Prote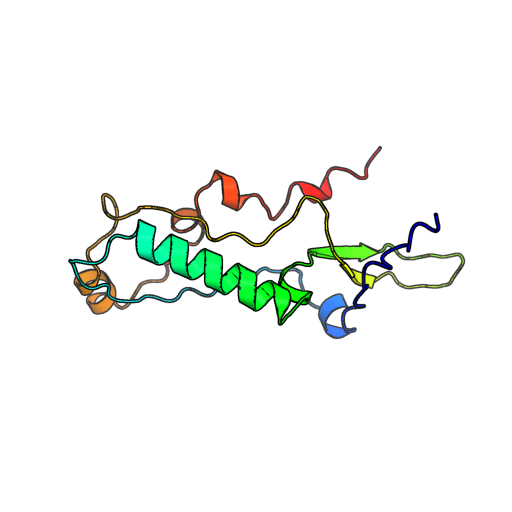in AF-A0A6A6GT50-F1 (afdb_monomer_lite)

Radius of gyration: 19.95 Å; chains: 1; bounding box: 42×32×62 Å

Organism: Viridothelium virens (NCBI:txid1048519)

InterPro domains:
  IPR023213 Chloramphenicol acetyltransferase-like domain superfamily [G3DSA:3.30.559.10] (2-135)

Secondary structure (DSSP, 8-state):
----------EEPPHHHHHS--------------TTS-HHHHHHHHHHHHHHHHHH-GGGGEEEEEEPPBTTTTB--EEEEEE-TT----------TTTS--HHHHHHTT--TTTT-HHHHS-HHHHTTTTGGGGSS--

pLDDT: mean 77.2, std 16.41, range [33.0, 96.06]

Structure (mmCIF, N/CA/C/O backbone):
data_AF-A0A6A6GT50-F1
#
_entry.id   AF-A0A6A6GT50-F1
#
loop_
_atom_site.group_PDB
_atom_site.id
_atom_site.type_symbol
_atom_site.label_atom_id
_atom_site.label_alt_id
_atom_site.label_comp_id
_atom_site.label_asym_id
_atom_site.label_entity_id
_atom_site.label_seq_id
_atom_site.pdbx_PDB_ins_code
_atom_site.Cartn_x
_atom_site.Cartn_y
_atom_site.Cartn_z
_atom_site.occupancy
_atom_site.B_iso_or_equiv
_atom_site.auth_seq_id
_atom_site.auth_comp_id
_atom_site.auth_asym_id
_atom_site.auth_atom_id
_atom_site.pdbx_PDB_model_num
ATOM 1 N N . MET A 1 1 ? -14.544 -2.026 -36.895 1.00 37.25 1 MET A N 1
ATOM 2 C CA . MET A 1 1 ? -14.485 -1.632 -35.473 1.00 37.25 1 MET A CA 1
ATOM 3 C C . MET A 1 1 ? -13.020 -1.598 -35.090 1.00 37.25 1 MET A C 1
ATOM 5 O O . MET A 1 1 ? -12.393 -2.644 -35.057 1.00 37.25 1 MET A O 1
ATOM 9 N N . SER A 1 2 ? -12.449 -0.399 -34.980 1.00 35.38 2 SER A N 1
ATOM 10 C CA . SER A 1 2 ? -11.035 -0.215 -34.652 1.00 35.38 2 SER A CA 1
ATOM 11 C C . SER A 1 2 ? -10.856 -0.496 -33.168 1.00 35.38 2 SER A C 1
ATOM 13 O O . SER A 1 2 ? -11.356 0.271 -32.348 1.00 35.38 2 SER A O 1
ATOM 15 N N . SER A 1 3 ? -10.183 -1.593 -32.824 1.00 37.66 3 SER A N 1
ATOM 16 C CA . SER A 1 3 ? -9.672 -1.809 -31.474 1.00 37.66 3 SER A CA 1
ATOM 17 C C . SER A 1 3 ? -8.705 -0.669 -31.184 1.00 37.66 3 SER A C 1
ATOM 19 O O . SER A 1 3 ? -7.591 -0.652 -31.703 1.00 37.66 3 SER A O 1
ATOM 21 N N . ALA A 1 4 ? -9.159 0.333 -30.433 1.00 39.66 4 ALA A N 1
ATOM 22 C CA . ALA A 1 4 ? -8.263 1.306 -29.845 1.00 39.66 4 ALA A CA 1
ATOM 23 C C . ALA A 1 4 ? -7.313 0.503 -28.959 1.00 39.66 4 ALA A C 1
ATOM 25 O O . ALA A 1 4 ? -7.709 -0.016 -27.916 1.00 39.66 4 ALA A O 1
ATOM 26 N N . VAL A 1 5 ? -6.085 0.316 -29.437 1.00 39.81 5 VAL A N 1
ATOM 27 C CA . VAL A 1 5 ? -4.985 -0.156 -28.611 1.00 39.81 5 VAL A CA 1
ATOM 28 C C . VAL A 1 5 ? -4.895 0.877 -27.501 1.00 39.81 5 VAL A C 1
ATOM 30 O O . VAL A 1 5 ? -4.484 2.010 -27.740 1.00 39.81 5 VAL A O 1
ATOM 33 N N . ILE A 1 6 ? -5.380 0.525 -26.310 1.00 45.62 6 ILE A N 1
ATOM 34 C CA . ILE A 1 6 ? -5.050 1.261 -25.100 1.00 45.62 6 ILE A CA 1
ATOM 35 C C . ILE A 1 6 ? -3.538 1.102 -25.012 1.00 45.62 6 ILE A C 1
ATOM 37 O O . ILE A 1 6 ? -3.044 0.052 -24.604 1.00 45.62 6 ILE A O 1
ATOM 41 N N . GLU A 1 7 ? -2.788 2.083 -25.512 1.00 46.06 7 GLU A N 1
ATOM 42 C CA . GLU A 1 7 ? -1.366 2.169 -25.230 1.00 46.06 7 GLU A CA 1
ATOM 43 C C . GLU A 1 7 ? -1.268 2.238 -23.712 1.00 46.06 7 GLU A C 1
ATOM 45 O O . GLU A 1 7 ? -1.553 3.271 -23.103 1.00 46.06 7 GLU A O 1
ATOM 50 N N . SER A 1 8 ? -0.948 1.101 -23.086 1.00 58.59 8 SER A N 1
ATOM 51 C CA . SER A 1 8 ? -0.696 1.038 -21.655 1.00 58.59 8 SER A CA 1
ATOM 52 C C . SER A 1 8 ? 0.363 2.097 -21.384 1.00 58.59 8 SER A C 1
ATOM 54 O O . SER A 1 8 ? 1.489 1.961 -21.875 1.00 58.59 8 SER A O 1
ATOM 56 N N . ARG A 1 9 ? 0.014 3.183 -20.691 1.00 70.81 9 ARG A N 1
ATOM 57 C CA . ARG A 1 9 ? 0.968 4.263 -20.439 1.00 70.81 9 ARG A CA 1
ATOM 58 C C . ARG A 1 9 ? 2.147 3.667 -19.676 1.00 70.81 9 ARG A C 1
ATOM 60 O O . ARG A 1 9 ? 1.984 3.186 -18.552 1.00 70.81 9 ARG A O 1
ATOM 67 N N . ARG A 1 10 ? 3.304 3.635 -20.338 1.00 83.12 10 ARG A N 1
ATOM 68 C CA . ARG A 1 10 ? 4.572 3.174 -19.774 1.00 83.12 10 ARG A CA 1
ATOM 69 C C . ARG A 1 10 ? 5.274 4.377 -19.180 1.00 83.12 10 ARG A C 1
ATOM 71 O O . ARG A 1 10 ? 5.412 5.402 -19.844 1.00 83.12 10 ARG A O 1
ATOM 78 N N . TYR A 1 11 ? 5.719 4.238 -17.944 1.00 84.69 11 TYR A N 1
ATOM 79 C CA . TYR A 1 11 ? 6.474 5.266 -17.247 1.00 84.69 11 TYR A CA 1
ATOM 80 C C . TYR A 1 11 ? 7.886 4.740 -17.067 1.00 84.69 11 TYR A C 1
ATOM 82 O O . TYR A 1 11 ? 8.114 3.800 -16.307 1.00 84.69 11 TYR A O 1
ATOM 90 N N . VAL A 1 12 ? 8.826 5.314 -17.813 1.00 87.12 12 VAL A N 1
ATOM 91 C CA . VAL A 1 12 ? 10.244 5.023 -17.611 1.00 87.12 12 VAL A CA 1
ATOM 92 C C . VAL A 1 12 ? 10.646 5.631 -16.272 1.00 87.12 12 VAL A C 1
ATOM 94 O O . VAL A 1 12 ? 10.375 6.806 -16.019 1.00 87.12 12 VAL A O 1
ATOM 97 N N . LEU A 1 13 ? 11.239 4.813 -15.407 1.00 85.81 13 LEU A N 1
ATOM 98 C CA . LEU A 1 13 ? 11.704 5.253 -14.096 1.00 85.81 13 LEU A CA 1
ATOM 99 C C . LEU A 1 13 ? 12.991 6.068 -14.228 1.00 85.81 13 LEU A C 1
ATOM 101 O O . LEU A 1 13 ? 13.727 5.943 -15.213 1.00 85.81 13 LEU A O 1
ATOM 105 N N . ASN A 1 14 ? 13.257 6.931 -13.251 1.00 86.88 14 ASN A N 1
ATOM 106 C CA . ASN A 1 14 ? 14.393 7.841 -13.329 1.00 86.88 14 ASN A CA 1
ATOM 107 C C . ASN A 1 14 ? 15.727 7.060 -13.174 1.00 86.88 14 ASN A C 1
ATOM 109 O O . ASN A 1 14 ? 15.741 5.929 -12.680 1.00 86.88 14 ASN A O 1
ATOM 113 N N . PRO A 1 15 ? 16.878 7.620 -13.586 1.00 84.56 15 PRO A N 1
ATOM 114 C CA . PRO A 1 15 ? 18.163 6.920 -13.480 1.00 84.56 15 PRO A CA 1
ATOM 115 C C . PRO A 1 15 ? 18.558 6.508 -12.053 1.00 84.56 15 PRO A C 1
ATOM 117 O O . PRO A 1 15 ? 19.255 5.513 -11.883 1.00 84.56 15 PRO A O 1
ATOM 120 N N . ILE A 1 16 ? 18.104 7.240 -11.031 1.00 86.00 16 ILE A N 1
ATOM 121 C CA . ILE A 1 16 ? 18.374 6.923 -9.623 1.00 86.00 16 ILE A CA 1
ATOM 122 C C . ILE A 1 16 ? 17.587 5.672 -9.213 1.00 86.00 16 ILE A C 1
ATOM 124 O O . ILE A 1 16 ? 18.170 4.765 -8.629 1.00 86.00 16 ILE A O 1
ATOM 128 N N . ASP A 1 17 ? 16.318 5.557 -9.606 1.00 83.38 17 ASP A N 1
ATOM 129 C CA . ASP A 1 17 ? 15.478 4.374 -9.366 1.00 83.38 17 ASP A CA 1
ATOM 130 C C . ASP A 1 17 ? 16.094 3.106 -9.983 1.00 83.38 17 ASP A C 1
ATOM 132 O O . ASP A 1 17 ? 15.930 2.006 -9.463 1.00 83.38 17 ASP A O 1
ATOM 136 N N . ASN A 1 18 ? 16.819 3.254 -11.098 1.00 80.50 18 ASN A N 1
ATOM 137 C CA . ASN A 1 18 ? 17.524 2.155 -11.761 1.00 80.50 18 ASN A CA 1
ATOM 138 C C . ASN A 1 18 ? 18.824 1.747 -11.049 1.00 80.50 18 ASN A C 1
ATOM 140 O O . ASN A 1 18 ? 19.286 0.621 -11.234 1.00 80.50 18 ASN A O 1
ATOM 144 N N . ALA A 1 19 ? 19.422 2.654 -10.275 1.00 79.12 19 ALA A N 1
ATOM 145 C CA . ALA A 1 19 ? 20.695 2.448 -9.589 1.00 79.12 19 ALA A CA 1
ATOM 146 C C . ALA A 1 19 ? 20.531 2.039 -8.117 1.00 79.12 19 ALA A C 1
ATOM 148 O O . ALA A 1 19 ? 21.428 1.413 -7.551 1.00 79.12 19 ALA A O 1
ATOM 149 N N . LEU A 1 20 ? 19.413 2.406 -7.485 1.00 76.88 20 LEU A N 1
ATOM 150 C CA . LEU A 1 20 ? 19.159 2.093 -6.084 1.00 76.88 20 LEU A CA 1
ATOM 151 C C . LEU A 1 20 ? 18.884 0.593 -5.871 1.00 76.88 20 LEU A C 1
ATOM 153 O O . LEU A 1 20 ? 18.305 -0.068 -6.741 1.00 76.88 20 LEU A O 1
ATOM 157 N N . PRO A 1 21 ? 19.264 0.040 -4.700 1.00 70.75 21 PRO A N 1
ATOM 158 C CA . PRO A 1 21 ? 18.869 -1.305 -4.313 1.00 70.75 21 PRO A CA 1
ATOM 159 C C . PRO A 1 21 ? 17.352 -1.460 -4.385 1.00 70.75 21 PRO A C 1
ATOM 161 O O . PRO A 1 21 ? 16.598 -0.558 -4.026 1.00 70.75 21 PRO A O 1
ATOM 164 N N . ARG A 1 22 ? 16.901 -2.629 -4.835 1.00 74.75 22 ARG A N 1
ATOM 165 C CA . ARG A 1 22 ? 15.476 -2.947 -4.895 1.00 74.75 22 ARG A CA 1
ATOM 166 C C . ARG A 1 22 ? 15.023 -3.338 -3.497 1.00 74.75 22 ARG A C 1
ATOM 168 O O . ARG A 1 22 ? 15.345 -4.429 -3.036 1.00 74.75 22 ARG A O 1
ATOM 175 N N . PHE A 1 23 ? 14.312 -2.444 -2.830 1.00 72.81 23 PHE A N 1
ATOM 176 C CA . PHE A 1 23 ? 13.697 -2.715 -1.538 1.00 72.81 23 PHE A CA 1
ATOM 177 C C . PHE A 1 23 ? 12.265 -2.193 -1.524 1.00 72.81 23 PHE A C 1
ATOM 179 O O . PHE A 1 23 ? 11.921 -1.250 -2.238 1.00 72.81 23 PHE A O 1
ATOM 186 N N . TYR A 1 24 ? 11.448 -2.804 -0.678 1.00 72.12 24 TYR A N 1
ATOM 187 C CA . TYR A 1 24 ? 10.136 -2.286 -0.334 1.00 72.12 24 TYR A CA 1
ATOM 188 C C . TYR A 1 24 ? 10.257 -1.450 0.934 1.00 72.12 24 TYR A C 1
ATOM 190 O O . TYR A 1 24 ? 10.891 -1.857 1.908 1.00 72.12 24 TYR A O 1
ATOM 198 N N . ALA A 1 25 ? 9.678 -0.254 0.903 1.00 78.31 25 ALA A N 1
ATOM 199 C CA . ALA A 1 25 ? 9.558 0.586 2.080 1.00 78.31 25 ALA A CA 1
ATOM 200 C C . ALA A 1 25 ? 8.205 0.310 2.740 1.00 78.31 25 ALA A C 1
ATOM 202 O O . ALA A 1 25 ? 7.160 0.593 2.155 1.00 78.31 25 ALA A O 1
ATOM 203 N N . ASN A 1 26 ? 8.234 -0.218 3.962 1.00 77.69 26 ASN A N 1
ATOM 204 C CA . ASN A 1 26 ? 7.036 -0.427 4.765 1.00 77.69 26 ASN A CA 1
ATOM 205 C C . ASN A 1 26 ? 6.827 0.779 5.682 1.00 77.69 26 ASN A C 1
ATOM 207 O O . ASN A 1 26 ? 7.719 1.147 6.444 1.00 77.69 26 ASN A O 1
ATOM 211 N N . VAL A 1 27 ? 5.646 1.391 5.608 1.00 82.81 27 VAL A N 1
ATOM 212 C CA . VAL A 1 27 ? 5.235 2.479 6.502 1.00 82.81 27 VAL A CA 1
ATOM 213 C C . VAL A 1 27 ? 4.077 1.976 7.347 1.00 82.81 27 VAL A C 1
ATOM 215 O O . VAL A 1 27 ? 3.048 1.574 6.806 1.00 82.81 27 VAL A O 1
ATOM 218 N N . ILE A 1 28 ? 4.243 2.005 8.669 1.00 82.94 28 ILE A N 1
ATOM 219 C CA . ILE A 1 28 ? 3.219 1.571 9.620 1.00 82.94 28 ILE A CA 1
ATOM 220 C C . ILE A 1 28 ? 2.626 2.804 10.294 1.00 82.94 28 ILE A C 1
ATOM 222 O O . ILE A 1 28 ? 3.353 3.654 10.805 1.00 82.94 28 ILE A O 1
ATOM 226 N N . LEU A 1 29 ? 1.298 2.899 10.274 1.00 84.50 29 LEU A N 1
ATOM 227 C CA . LEU A 1 29 ? 0.538 3.979 10.892 1.00 84.50 29 LEU A CA 1
ATOM 228 C C . LEU A 1 29 ? -0.476 3.377 11.866 1.00 84.50 29 LEU A C 1
ATOM 230 O O . LEU A 1 29 ? -1.260 2.508 11.487 1.00 84.50 29 LEU A O 1
ATOM 234 N N . THR A 1 30 ? -0.476 3.856 13.106 1.00 84.25 30 THR A N 1
ATOM 235 C CA . THR A 1 30 ? -1.362 3.378 14.173 1.00 84.25 30 THR A CA 1
ATOM 236 C C . THR A 1 30 ? -2.435 4.416 14.485 1.00 84.25 30 THR A C 1
ATOM 238 O O . THR A 1 30 ? -2.132 5.595 14.664 1.00 84.25 30 THR A O 1
ATOM 241 N N . PHE A 1 31 ? -3.692 3.981 14.581 1.00 86.56 31 PHE A N 1
ATOM 242 C CA . PHE A 1 31 ? -4.827 4.856 14.877 1.00 86.56 31 PHE A CA 1
ATOM 243 C C . PHE A 1 31 ? -5.743 4.219 15.921 1.00 86.56 31 PHE A C 1
ATOM 245 O O . PHE A 1 31 ? -6.169 3.076 15.760 1.00 86.56 31 PHE A O 1
ATOM 252 N N . GLY A 1 32 ? -6.120 4.988 16.942 1.00 84.69 32 GLY A N 1
ATOM 253 C CA . GLY A 1 32 ? -7.182 4.596 17.865 1.00 84.69 32 GLY A CA 1
ATOM 254 C C . GLY A 1 32 ? -8.551 4.610 17.175 1.00 84.69 32 GLY A C 1
ATOM 255 O O . GLY A 1 32 ? -8.919 5.580 16.506 1.00 84.69 32 GLY A O 1
ATOM 256 N N . LEU A 1 33 ? -9.333 3.544 17.351 1.00 86.50 33 LEU A N 1
ATOM 257 C CA . LEU A 1 33 ? -10.692 3.435 16.818 1.00 86.50 33 LEU A CA 1
AT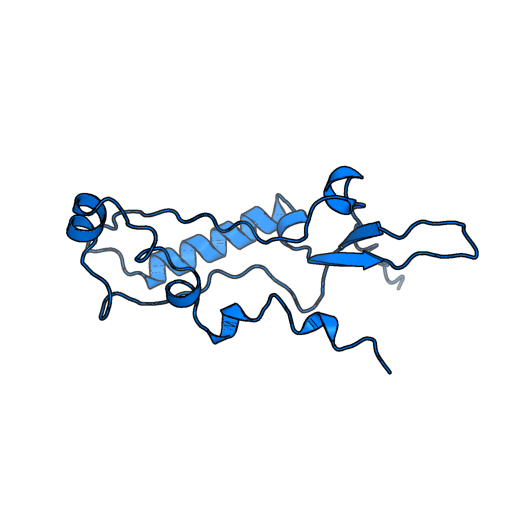OM 258 C C . LEU A 1 33 ? -11.728 3.556 17.936 1.00 86.50 33 LEU A C 1
ATOM 260 O O . LEU A 1 33 ? -11.576 3.000 19.019 1.00 86.50 33 LEU A O 1
ATOM 264 N N . LYS A 1 34 ? -12.833 4.259 17.658 1.00 87.88 34 LYS A N 1
ATOM 265 C CA . LYS A 1 34 ? -13.963 4.310 18.595 1.00 87.88 34 LYS A CA 1
ATOM 266 C C . LYS A 1 34 ? -14.570 2.904 18.748 1.00 87.88 34 LYS A C 1
ATOM 268 O O . LYS A 1 34 ? -14.825 2.279 17.718 1.00 87.88 34 LYS A O 1
ATOM 273 N N . PRO A 1 35 ? -14.937 2.456 19.966 1.00 84.31 35 PRO A N 1
ATOM 274 C CA . PRO A 1 35 ? -15.431 1.091 20.204 1.00 84.31 35 PRO A CA 1
ATOM 275 C C . PRO A 1 35 ? -16.669 0.684 19.391 1.00 84.31 35 PRO A C 1
ATOM 277 O O . PRO A 1 35 ? -16.903 -0.491 19.138 1.00 84.31 35 PRO A O 1
ATOM 280 N N . SER A 1 36 ? -17.486 1.652 18.967 1.00 89.81 36 SER A N 1
ATOM 281 C CA . SER A 1 36 ? -18.686 1.402 18.160 1.00 89.81 36 SER A CA 1
ATOM 282 C C . SER A 1 36 ? -18.403 1.168 16.671 1.00 89.81 36 SER A C 1
ATOM 284 O O . SER A 1 36 ? -19.313 0.811 15.917 1.00 89.81 36 SER A O 1
ATOM 286 N N . ILE A 1 37 ? -17.168 1.389 16.216 1.00 89.81 37 ILE A N 1
ATOM 287 C CA . ILE A 1 37 ? -16.774 1.230 14.818 1.00 89.81 37 ILE A CA 1
ATOM 288 C C . ILE A 1 37 ? -16.256 -0.189 14.603 1.00 89.81 37 ILE A C 1
ATOM 290 O O . ILE A 1 37 ? -15.253 -0.598 15.173 1.00 89.81 37 ILE A O 1
ATOM 294 N N . LYS A 1 38 ? -16.921 -0.929 13.713 1.00 89.94 38 LYS A N 1
ATOM 295 C CA . LYS A 1 38 ? -16.478 -2.261 13.290 1.00 89.94 38 LYS A CA 1
ATOM 296 C C . LYS A 1 38 ? -15.278 -2.164 12.345 1.00 89.94 38 LYS A C 1
ATOM 298 O O . LYS A 1 38 ? -15.303 -1.349 11.420 1.00 89.94 38 LYS A O 1
ATOM 303 N N . PHE A 1 39 ? -14.302 -3.060 12.491 1.00 89.88 39 PHE A N 1
ATOM 304 C CA . PHE A 1 39 ? -13.124 -3.117 11.616 1.00 89.88 39 PHE A CA 1
ATOM 305 C C . PHE A 1 39 ? -13.477 -3.297 10.132 1.00 89.88 39 PHE A C 1
ATOM 307 O O . PHE A 1 39 ? -12.905 -2.627 9.277 1.00 89.88 39 PHE A O 1
ATOM 314 N N . SER A 1 40 ? -14.510 -4.086 9.816 1.00 90.19 40 SER A N 1
ATOM 315 C CA . SER A 1 40 ? -14.986 -4.274 8.436 1.00 90.19 40 SER A CA 1
ATOM 316 C C . SER A 1 40 ? -15.458 -2.979 7.762 1.00 90.19 40 SER A C 1
ATOM 318 O O . SER A 1 40 ? -15.312 -2.810 6.548 1.00 90.19 40 SER A O 1
ATOM 320 N N . LYS A 1 41 ? -15.984 -2.023 8.543 1.00 92.56 41 LYS A N 1
ATOM 321 C CA . LYS A 1 41 ? -16.357 -0.697 8.036 1.00 92.56 41 LYS A CA 1
ATOM 322 C C . LYS A 1 41 ? -15.115 0.108 7.659 1.00 92.56 41 LYS A C 1
ATOM 324 O O . LYS A 1 41 ? -15.113 0.754 6.617 1.00 92.56 41 LYS A O 1
ATOM 329 N N . VAL A 1 42 ? -14.073 0.0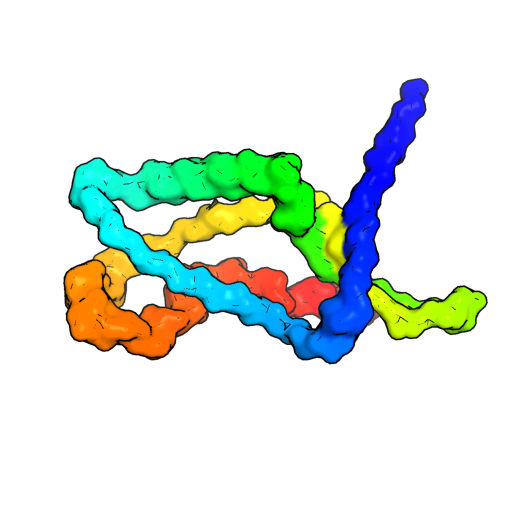59 8.490 1.00 93.06 42 VAL A N 1
ATOM 330 C CA . VAL A 1 42 ? -12.794 0.737 8.230 1.00 93.06 42 VAL A CA 1
ATOM 331 C C . VAL A 1 42 ? -12.132 0.156 6.984 1.00 93.06 42 VAL A C 1
ATOM 333 O O . VAL A 1 42 ? -11.785 0.913 6.083 1.00 93.06 42 VAL A O 1
ATOM 336 N N . GLN A 1 43 ? -12.054 -1.173 6.879 1.00 93.06 43 GLN A N 1
ATOM 337 C CA . GLN A 1 43 ? -11.518 -1.854 5.699 1.00 93.06 43 GLN A CA 1
ATOM 338 C C . GLN A 1 43 ? -12.241 -1.420 4.416 1.00 93.06 43 GLN A C 1
ATOM 340 O O . GLN A 1 43 ? -11.596 -1.032 3.445 1.00 93.06 43 GLN A O 1
ATOM 345 N N . SER A 1 44 ? -13.579 -1.434 4.421 1.00 94.50 44 SER A N 1
ATOM 346 C CA . SER A 1 44 ? -14.386 -1.032 3.259 1.00 94.50 44 SER A CA 1
ATOM 347 C C . SER A 1 44 ? -14.115 0.415 2.837 1.00 94.50 44 SER A C 1
ATOM 349 O O . SER A 1 44 ? -13.992 0.701 1.648 1.00 94.50 44 SER A O 1
ATOM 351 N N . LEU A 1 45 ? -13.991 1.326 3.809 1.00 96.06 45 LEU A N 1
ATOM 352 C CA . LEU A 1 45 ? -13.666 2.729 3.547 1.00 96.06 45 LEU A CA 1
ATOM 353 C C . LEU A 1 45 ? -12.263 2.887 2.955 1.00 96.06 45 LEU A C 1
ATOM 355 O O . LEU A 1 45 ? -12.100 3.607 1.975 1.00 96.06 45 LEU A O 1
ATOM 359 N N . LEU A 1 46 ? -11.261 2.200 3.508 1.00 95.31 46 LEU A N 1
ATOM 360 C CA . LEU A 1 46 ? -9.894 2.239 2.989 1.00 95.31 46 LEU A CA 1
ATOM 361 C C . LEU A 1 46 ? -9.814 1.669 1.570 1.00 95.31 46 LEU A C 1
ATOM 363 O O . LEU A 1 46 ? -9.165 2.267 0.716 1.00 95.31 46 LEU A O 1
ATOM 367 N N . GLN A 1 47 ? -10.506 0.563 1.288 1.00 95.44 47 GLN A N 1
ATOM 368 C CA . GLN A 1 47 ? -10.527 -0.040 -0.046 1.00 95.44 47 GLN A CA 1
ATOM 369 C C . GLN A 1 47 ? -11.177 0.888 -1.080 1.00 95.44 47 GLN A C 1
ATOM 371 O O . GLN A 1 47 ? -10.664 1.022 -2.192 1.00 95.44 47 GLN A O 1
ATOM 376 N N . ALA A 1 48 ? -12.279 1.552 -0.718 1.00 95.56 48 ALA A N 1
ATOM 377 C CA . ALA A 1 48 ? -12.924 2.538 -1.582 1.00 95.56 48 ALA A CA 1
ATOM 378 C C . ALA A 1 48 ? -12.013 3.751 -1.835 1.00 95.56 48 ALA A C 1
ATOM 380 O O . ALA A 1 48 ? -11.860 4.181 -2.976 1.00 95.56 48 ALA A O 1
ATOM 381 N N . SER A 1 49 ? -11.348 4.260 -0.796 1.00 95.75 49 SER A N 1
ATOM 382 C CA . SER A 1 49 ? -10.386 5.360 -0.924 1.00 95.75 49 SER A CA 1
ATOM 383 C C . SER A 1 49 ? -9.178 4.981 -1.781 1.00 95.75 49 SER A C 1
ATOM 385 O O . SER A 1 49 ? -8.758 5.778 -2.614 1.00 95.75 49 SER A O 1
ATOM 387 N N . LEU A 1 50 ? -8.649 3.762 -1.637 1.00 94.44 50 LEU A N 1
ATOM 388 C CA . LEU A 1 50 ? -7.556 3.248 -2.465 1.00 94.44 50 LEU A CA 1
ATOM 389 C C . LEU A 1 50 ? -7.968 3.149 -3.936 1.00 94.44 50 LEU A C 1
ATOM 391 O O . LEU A 1 50 ? -7.190 3.501 -4.821 1.00 94.44 50 LEU A O 1
ATOM 395 N N . HIS A 1 51 ? -9.202 2.715 -4.203 1.00 92.25 51 HIS A N 1
ATOM 396 C CA . HIS A 1 51 ? -9.739 2.691 -5.558 1.00 92.25 51 HIS A CA 1
ATOM 397 C C . HIS A 1 51 ? -9.757 4.096 -6.173 1.00 92.25 51 HIS A C 1
ATOM 399 O O . HIS A 1 51 ? -9.221 4.272 -7.270 1.00 92.25 51 HIS A O 1
ATOM 405 N N . THR A 1 52 ? -10.314 5.083 -5.461 1.00 93.69 52 THR A N 1
ATOM 406 C CA . THR A 1 52 ? -10.360 6.492 -5.891 1.00 93.69 52 THR A CA 1
ATOM 407 C C . THR A 1 52 ? -8.961 7.063 -6.102 1.00 93.69 52 THR A C 1
ATOM 409 O O . THR A 1 52 ? -8.677 7.598 -7.170 1.00 93.69 52 THR A O 1
ATOM 412 N N . ALA A 1 53 ? -8.052 6.870 -5.144 1.00 92.38 53 ALA A N 1
ATOM 413 C CA . ALA A 1 53 ? -6.664 7.308 -5.267 1.00 92.38 53 ALA A CA 1
ATOM 414 C C . ALA A 1 53 ? -5.968 6.663 -6.474 1.00 92.38 53 ALA A C 1
ATOM 416 O O . ALA A 1 53 ? -5.170 7.307 -7.143 1.00 92.38 53 ALA A O 1
ATOM 417 N N . GLY A 1 54 ? -6.290 5.408 -6.796 1.00 89.75 54 GLY A N 1
ATOM 418 C CA . GLY A 1 54 ? -5.764 4.735 -7.980 1.00 89.75 54 GLY A CA 1
ATOM 419 C C . GLY A 1 54 ? -6.280 5.298 -9.310 1.00 89.75 54 GLY A C 1
ATOM 420 O O . GLY A 1 54 ? -5.559 5.212 -10.302 1.00 89.75 54 GLY A O 1
ATOM 421 N N . GLU A 1 55 ? -7.492 5.865 -9.348 1.00 88.12 55 GLU A N 1
ATOM 422 C CA . GLU A 1 55 ? -7.992 6.600 -10.526 1.00 88.12 55 GLU A CA 1
ATOM 423 C C . GLU A 1 55 ? -7.277 7.951 -10.678 1.00 88.12 55 GLU A C 1
ATOM 425 O O . GLU A 1 55 ? -6.884 8.329 -11.781 1.00 88.12 55 GLU A O 1
ATOM 430 N N . GLU A 1 56 ? -7.072 8.670 -9.569 1.00 91.00 56 GLU A N 1
ATOM 431 C CA . GLU A 1 56 ? -6.421 9.989 -9.555 1.00 91.00 56 GLU A CA 1
ATOM 432 C C . GLU A 1 56 ? -4.911 9.911 -9.806 1.00 91.00 56 GLU A C 1
ATOM 434 O O . GLU A 1 56 ? -4.341 10.745 -10.514 1.00 91.00 56 GLU A O 1
ATOM 439 N N . PHE A 1 57 ? -4.264 8.879 -9.264 1.00 88.81 57 PHE A N 1
ATOM 440 C CA . PHE A 1 57 ? -2.833 8.620 -9.375 1.00 88.81 57 PHE A CA 1
ATOM 441 C C . PHE A 1 57 ? -2.601 7.259 -10.031 1.00 88.81 57 PHE A C 1
ATOM 443 O O . PHE A 1 57 ? -2.323 6.265 -9.351 1.00 88.81 57 PHE A O 1
ATOM 450 N N . PRO A 1 58 ? -2.620 7.196 -11.375 1.00 81.75 58 PRO A N 1
ATOM 451 C CA . PRO A 1 58 ? -2.521 5.937 -12.099 1.00 81.75 58 PRO A CA 1
ATOM 452 C C . PRO A 1 58 ? -1.279 5.099 -11.745 1.00 81.75 58 PRO A C 1
ATOM 454 O O . PRO A 1 58 ? -1.285 3.889 -11.951 1.00 81.75 58 PRO A O 1
ATOM 457 N N . VAL A 1 59 ? -0.191 5.715 -11.261 1.00 84.06 59 VAL A N 1
ATOM 458 C CA . VAL A 1 59 ? 1.038 5.012 -10.842 1.00 84.06 59 VAL A CA 1
ATOM 459 C C . VAL A 1 59 ? 0.775 3.962 -9.758 1.00 84.06 59 VAL A C 1
ATOM 461 O O . VAL A 1 59 ? 1.412 2.915 -9.776 1.00 84.06 59 VAL A O 1
ATOM 464 N N . ILE A 1 60 ? -0.218 4.183 -8.891 1.00 84.94 60 ILE A N 1
ATOM 465 C CA . ILE A 1 60 ? -0.591 3.269 -7.800 1.00 84.94 60 ILE A CA 1
ATOM 466 C C . ILE A 1 60 ? -1.060 1.913 -8.350 1.00 84.94 60 ILE A C 1
ATOM 468 O O . ILE A 1 60 ? -0.846 0.877 -7.731 1.00 84.94 60 ILE A O 1
ATOM 472 N N . ARG A 1 61 ? -1.650 1.892 -9.549 1.00 85.12 61 ARG A N 1
ATOM 473 C CA . ARG A 1 61 ? -2.155 0.675 -10.204 1.00 85.12 61 ARG A CA 1
ATOM 474 C C . ARG 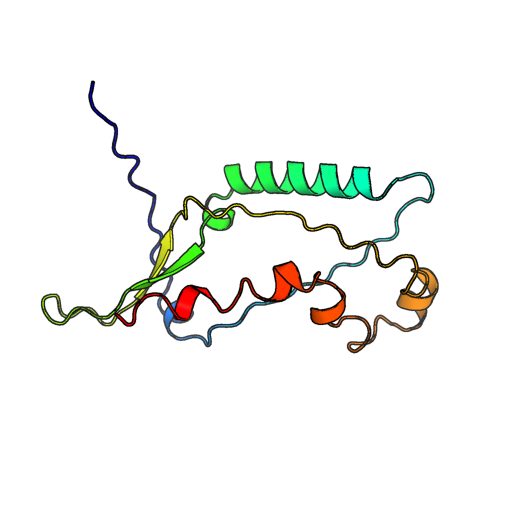A 1 61 ? -1.111 -0.050 -11.055 1.00 85.12 61 ARG A C 1
ATOM 476 O O . ARG A 1 61 ? -1.438 -1.020 -11.736 1.00 85.12 61 ARG A O 1
ATOM 483 N N . ARG A 1 62 ? 0.137 0.417 -11.065 1.00 85.75 62 ARG A N 1
ATOM 484 C CA . ARG A 1 62 ? 1.208 -0.142 -11.900 1.00 85.75 62 ARG A CA 1
ATOM 485 C C . ARG A 1 62 ? 2.159 -1.000 -11.084 1.00 85.75 62 ARG A C 1
ATOM 487 O O . ARG A 1 62 ? 2.330 -0.799 -9.887 1.00 85.75 62 ARG A O 1
ATOM 494 N N . ARG A 1 63 ? 2.811 -1.938 -11.767 1.00 86.25 63 ARG A N 1
ATOM 495 C CA . ARG A 1 63 ? 3.965 -2.673 -11.238 1.00 86.25 63 ARG A CA 1
ATOM 496 C C . ARG A 1 63 ? 5.227 -2.225 -11.955 1.00 86.25 63 ARG A C 1
ATOM 498 O O . ARG A 1 63 ? 5.169 -1.773 -13.101 1.00 86.25 63 ARG A O 1
ATOM 505 N N . VAL A 1 64 ? 6.353 -2.358 -11.267 1.00 86.12 64 VAL A N 1
ATOM 506 C CA . VAL A 1 64 ? 7.683 -2.111 -11.824 1.00 86.12 64 VAL A CA 1
ATOM 507 C C . VAL A 1 64 ? 8.188 -3.385 -12.492 1.00 86.12 64 VAL A C 1
ATOM 509 O O . VAL A 1 64 ? 8.109 -4.469 -11.919 1.00 86.12 64 VAL A O 1
ATOM 512 N N . PHE A 1 65 ? 8.715 -3.253 -13.703 1.00 86.19 65 PHE A N 1
ATOM 513 C CA . PHE A 1 65 ? 9.274 -4.347 -14.488 1.00 86.19 65 PHE A CA 1
ATOM 514 C C . PHE A 1 65 ? 10.705 -4.021 -14.880 1.00 86.19 65 PHE A C 1
ATOM 516 O O . PHE A 1 65 ? 11.016 -2.883 -15.228 1.00 86.19 65 PHE A O 1
ATOM 523 N N . SER A 1 66 ? 11.564 -5.037 -14.865 1.00 86.69 66 SER A N 1
ATOM 524 C CA . SER A 1 66 ? 12.902 -4.940 -15.440 1.00 86.69 66 SER A CA 1
ATOM 525 C C . SER A 1 66 ? 12.857 -5.241 -16.932 1.00 86.69 66 SER A C 1
ATOM 527 O O . SER A 1 66 ? 12.389 -6.298 -17.348 1.00 86.69 66 SER A O 1
ATOM 529 N N . ILE A 1 67 ? 13.363 -4.309 -17.728 1.00 86.31 67 ILE A N 1
ATOM 530 C CA . ILE A 1 67 ? 13.624 -4.483 -19.150 1.00 86.31 67 ILE A CA 1
ATOM 531 C C . ILE A 1 67 ? 15.109 -4.818 -19.299 1.00 86.31 67 ILE A C 1
ATOM 533 O O . ILE A 1 67 ? 15.947 -4.027 -18.847 1.00 86.31 67 ILE A O 1
ATOM 537 N N . PRO A 1 68 ? 15.453 -5.973 -19.894 1.00 84.25 68 PRO A N 1
ATOM 538 C CA . PRO A 1 68 ? 16.843 -6.348 -20.093 1.00 84.25 68 PRO A CA 1
ATOM 539 C C . PRO A 1 68 ? 17.541 -5.380 -21.063 1.00 84.25 68 PRO A C 1
ATOM 541 O O . PRO A 1 68 ? 16.872 -4.699 -21.849 1.00 84.25 68 PRO A O 1
ATOM 544 N N . PRO A 1 69 ? 18.878 -5.295 -21.011 1.00 86.50 69 PRO A N 1
ATOM 545 C CA . PRO A 1 69 ? 19.644 -4.571 -22.012 1.00 86.50 69 PRO A CA 1
ATOM 546 C C . PRO A 1 69 ? 19.417 -5.152 -23.409 1.00 86.50 69 PRO A C 1
ATOM 548 O O . PRO A 1 69 ? 19.154 -6.343 -23.572 1.00 86.50 69 PRO A O 1
ATOM 551 N N . ASP A 1 70 ? 19.530 -4.291 -24.414 1.00 85.38 70 ASP A N 1
ATOM 552 C CA . ASP A 1 70 ? 19.395 -4.673 -25.819 1.00 85.38 70 ASP A CA 1
ATOM 553 C C . ASP A 1 70 ? 20.664 -4.267 -26.567 1.00 85.38 70 ASP A C 1
ATOM 555 O O . ASP A 1 70 ? 20.942 -3.076 -26.730 1.00 85.38 70 ASP A O 1
ATOM 559 N N . GLU A 1 71 ? 21.431 -5.262 -27.011 1.00 80.19 71 GLU A N 1
ATOM 560 C CA . GLU A 1 71 ? 22.697 -5.072 -27.725 1.00 80.19 71 GLU A CA 1
ATOM 561 C C . GLU A 1 71 ? 22.499 -4.460 -29.116 1.00 80.19 71 GLU A C 1
ATOM 563 O O . GLU A 1 71 ? 23.330 -3.672 -29.572 1.00 80.19 71 GLU A O 1
ATOM 568 N N . LYS A 1 72 ? 21.374 -4.754 -29.780 1.00 80.88 72 LYS A N 1
ATOM 569 C CA . LYS A 1 72 ? 21.069 -4.255 -31.127 1.00 80.88 72 LYS A CA 1
ATOM 570 C C . LYS A 1 72 ? 20.801 -2.752 -31.118 1.00 80.88 72 LYS A C 1
ATOM 572 O O . LYS A 1 72 ? 21.150 -2.067 -32.077 1.00 80.88 72 LYS A O 1
ATOM 577 N N . TYR A 1 73 ? 20.196 -2.247 -30.044 1.00 75.50 73 TYR A N 1
ATOM 578 C CA . TYR A 1 73 ? 19.905 -0.819 -29.866 1.00 75.50 73 TYR A CA 1
ATOM 579 C C . TYR A 1 73 ? 20.804 -0.135 -28.827 1.00 75.50 73 TYR A C 1
ATOM 581 O O . TYR A 1 73 ? 20.528 1.003 -28.455 1.00 75.50 73 TYR A O 1
ATOM 589 N N . GLN A 1 74 ? 21.862 -0.809 -28.358 1.00 75.44 74 GLN A N 1
ATOM 590 C CA . GLN A 1 74 ? 22.815 -0.300 -27.361 1.00 75.44 74 GLN A CA 1
ATOM 591 C C . GLN A 1 74 ? 22.143 0.275 -26.098 1.00 75.44 74 GLN A C 1
ATOM 593 O O . GLN A 1 74 ? 22.558 1.307 -25.571 1.00 75.44 74 GLN A O 1
ATOM 598 N N . SER A 1 75 ? 21.087 -0.375 -25.602 1.00 79.62 75 SER A N 1
ATOM 599 C CA . SER A 1 75 ? 20.378 0.078 -24.398 1.00 79.62 75 SER A CA 1
ATOM 600 C C . SER A 1 75 ? 20.832 -0.698 -23.157 1.00 79.62 75 SER A C 1
ATOM 602 O O . SER A 1 75 ? 20.909 -1.923 -23.187 1.00 79.62 75 SER A O 1
ATOM 604 N N . GLY A 1 76 ? 21.119 0.008 -22.056 1.00 74.94 76 GLY A N 1
ATOM 605 C CA . GLY A 1 76 ? 21.720 -0.546 -20.828 1.00 74.94 76 GLY A CA 1
ATOM 606 C C . GLY A 1 76 ? 20.770 -1.277 -19.869 1.00 74.94 76 GLY A C 1
ATOM 607 O O . GLY A 1 76 ? 21.123 -1.489 -18.713 1.00 74.94 76 GLY A O 1
ATOM 608 N N . GLY A 1 77 ? 19.572 -1.654 -20.323 1.00 83.00 77 GLY A N 1
ATOM 609 C CA . GLY A 1 77 ? 18.497 -2.141 -19.457 1.00 83.00 77 GLY A CA 1
ATOM 610 C C . GLY A 1 77 ? 17.866 -1.002 -18.652 1.00 83.00 77 GLY A C 1
ATOM 611 O O . GLY A 1 77 ? 18.456 0.066 -18.485 1.00 83.00 77 GLY A O 1
ATOM 612 N N . ARG A 1 78 ? 16.615 -1.176 -18.222 1.00 85.94 78 ARG A N 1
ATOM 613 C CA . ARG A 1 78 ? 15.885 -0.141 -17.470 1.00 85.94 78 ARG A CA 1
ATOM 614 C C . ARG A 1 78 ? 14.699 -0.703 -16.707 1.00 85.94 78 ARG A C 1
ATOM 616 O O . ARG A 1 78 ? 14.188 -1.768 -17.037 1.00 85.94 78 ARG A O 1
ATOM 623 N N . LEU A 1 79 ? 14.216 0.050 -15.734 1.00 87.50 79 LEU A N 1
ATOM 624 C CA . LEU A 1 79 ? 12.961 -0.195 -15.052 1.00 87.50 79 LEU A CA 1
ATOM 625 C C . LEU A 1 79 ? 11.836 0.621 -15.696 1.00 87.50 79 LEU A C 1
ATOM 627 O O . LEU A 1 79 ? 11.993 1.800 -16.027 1.00 87.50 79 LEU A O 1
ATOM 631 N N . GLU A 1 80 ? 10.680 -0.011 -15.844 1.00 89.38 80 GLU A N 1
ATOM 632 C CA . GLU A 1 80 ? 9.462 0.632 -16.331 1.00 89.38 80 GLU A CA 1
ATOM 633 C C . GLU A 1 80 ? 8.289 0.304 -15.412 1.00 89.38 80 GLU A C 1
ATOM 635 O O . GLU A 1 80 ? 8.091 -0.852 -15.034 1.00 89.38 80 GLU A O 1
ATOM 640 N N . ALA A 1 81 ? 7.472 1.307 -15.096 1.00 88.56 81 ALA A N 1
ATOM 641 C CA . ALA A 1 81 ? 6.174 1.099 -14.475 1.00 88.56 81 ALA A CA 1
ATOM 642 C C . ALA A 1 81 ? 5.091 0.988 -15.559 1.00 88.56 81 ALA A C 1
ATOM 644 O O . ALA A 1 81 ? 4.912 1.891 -16.385 1.00 88.56 81 ALA A O 1
ATOM 645 N N . ARG A 1 82 ? 4.348 -0.120 -15.551 1.00 88.25 82 ARG A N 1
ATOM 646 C CA . ARG A 1 82 ? 3.229 -0.388 -16.472 1.00 88.25 82 ARG A CA 1
ATOM 647 C C . ARG A 1 82 ? 2.094 -1.107 -15.748 1.00 88.25 82 ARG A C 1
ATOM 649 O O . ARG A 1 82 ? 2.277 -1.650 -14.659 1.00 88.25 82 ARG A O 1
ATOM 656 N N . GLU A 1 83 ? 0.914 -1.079 -16.349 1.00 85.06 83 GLU A N 1
ATOM 657 C CA . GLU A 1 83 ? -0.234 -1.836 -15.850 1.00 85.06 83 GLU A CA 1
ATOM 658 C C . GLU A 1 83 ? 0.027 -3.339 -15.982 1.00 85.06 83 GLU A C 1
ATOM 660 O O . GLU A 1 83 ? 0.665 -3.789 -16.938 1.00 85.06 83 GLU A O 1
ATOM 665 N N . HIS A 1 84 ? -0.442 -4.105 -15.000 1.00 81.00 84 HIS A N 1
ATOM 666 C CA . HIS A 1 84 ? -0.408 -5.561 -15.014 1.00 81.00 84 HIS A CA 1
ATOM 667 C C . HIS A 1 84 ? -1.857 -6.048 -14.885 1.00 81.00 84 HIS A C 1
ATOM 669 O O . HIS A 1 84 ? -2.511 -5.665 -13.918 1.00 81.00 84 HIS A O 1
ATOM 675 N N . PRO A 1 85 ? -2.374 -6.858 -15.826 1.00 75.94 85 PRO A N 1
ATOM 676 C CA . PRO A 1 85 ? -3.792 -7.231 -15.859 1.00 75.94 85 PRO A CA 1
ATOM 677 C C . PRO A 1 85 ? -4.237 -7.966 -14.589 1.00 75.94 85 PRO A C 1
ATOM 679 O O . PRO A 1 85 ? -5.340 -7.740 -14.104 1.00 75.94 85 PRO A O 1
ATOM 682 N N . ASP A 1 86 ? -3.346 -8.770 -14.008 1.00 78.31 86 ASP A N 1
ATOM 683 C CA . ASP A 1 86 ? -3.632 -9.532 -12.785 1.00 78.31 86 ASP A CA 1
ATOM 684 C C . ASP A 1 86 ? -3.257 -8.789 -11.491 1.00 78.31 86 ASP A C 1
ATOM 686 O O . ASP A 1 86 ? -3.159 -9.397 -10.428 1.00 78.31 86 ASP A O 1
ATOM 690 N N . TRP A 1 87 ? -2.988 -7.480 -11.562 1.00 80.19 87 TRP A N 1
ATOM 691 C CA . TRP A 1 87 ? -2.630 -6.677 -10.394 1.00 80.19 87 TRP A CA 1
ATOM 692 C C . TRP A 1 87 ? -3.651 -5.582 -10.145 1.00 80.19 87 TRP A C 1
ATOM 694 O O . TRP A 1 87 ? -3.931 -4.752 -11.010 1.00 80.19 87 TRP A O 1
ATOM 704 N N . THR A 1 88 ? -4.125 -5.517 -8.907 1.00 82.75 88 THR A N 1
ATOM 705 C CA . THR A 1 88 ? -4.814 -4.339 -8.402 1.00 82.75 88 THR A CA 1
ATOM 706 C C . THR A 1 88 ? -4.419 -4.118 -6.944 1.00 82.75 88 THR A C 1
ATOM 708 O O . THR A 1 88 ? -4.332 -5.094 -6.196 1.00 82.75 88 THR A O 1
ATOM 711 N N . PRO A 1 89 ? -4.151 -2.874 -6.519 1.00 87.06 89 PRO A N 1
ATOM 712 C CA . PRO A 1 89 ? -3.893 -2.557 -5.120 1.00 87.06 89 PRO A CA 1
ATOM 713 C C . PRO A 1 89 ? -5.082 -2.944 -4.238 1.00 87.06 89 PRO A C 1
ATOM 715 O O . PRO A 1 89 ? -6.232 -2.607 -4.536 1.00 87.06 89 PRO A O 1
ATOM 718 N N . GLN A 1 90 ? -4.805 -3.629 -3.133 1.00 88.75 90 GLN A N 1
ATOM 719 C CA . GLN A 1 90 ? -5.831 -4.135 -2.224 1.00 88.75 90 GLN A CA 1
ATOM 720 C C . GLN A 1 90 ? -5.509 -3.790 -0.777 1.00 88.75 90 GLN A C 1
ATOM 722 O O . GLN A 1 90 ? -4.354 -3.796 -0.356 1.00 88.75 90 GLN A O 1
ATOM 727 N N . VAL A 1 91 ? -6.561 -3.520 -0.011 1.00 90.62 91 VAL A N 1
ATOM 728 C CA . VAL A 1 91 ? -6.508 -3.411 1.441 1.00 90.62 91 VAL A CA 1
ATOM 729 C C . VAL A 1 91 ? -6.735 -4.798 2.020 1.00 90.62 91 VAL A C 1
ATOM 731 O O . VAL A 1 91 ? -7.847 -5.331 2.001 1.00 90.62 91 VAL A O 1
ATOM 734 N N . ILE A 1 92 ? -5.662 -5.374 2.545 1.00 87.69 92 ILE A N 1
ATOM 735 C CA . ILE A 1 92 ? -5.697 -6.664 3.225 1.00 87.69 92 ILE A CA 1
ATOM 736 C C . ILE A 1 92 ? -6.141 -6.436 4.670 1.00 87.69 92 ILE A C 1
ATOM 738 O O . ILE A 1 92 ? -5.652 -5.532 5.346 1.00 87.69 92 ILE A O 1
ATOM 742 N N . PHE A 1 93 ? -7.080 -7.255 5.140 1.00 87.88 93 PHE A N 1
ATOM 743 C CA . PHE A 1 93 ? -7.520 -7.237 6.529 1.00 87.88 93 PHE A CA 1
ATOM 744 C C . PHE A 1 93 ? -6.899 -8.403 7.292 1.00 87.88 93 PHE A C 1
ATOM 746 O O . PHE A 1 93 ? -7.060 -9.557 6.900 1.00 87.88 93 PHE A O 1
ATOM 753 N N . ASN A 1 94 ? -6.210 -8.078 8.382 1.00 87.38 94 ASN A N 1
ATOM 754 C CA . ASN A 1 94 ? -5.632 -9.030 9.316 1.00 87.38 94 ASN A CA 1
ATOM 755 C C . ASN A 1 94 ? -6.154 -8.699 10.718 1.00 87.38 94 ASN A C 1
ATOM 757 O O . ASN A 1 94 ? -5.800 -7.660 11.275 1.00 87.38 94 ASN A O 1
ATOM 761 N N . ASP A 1 95 ? -7.044 -9.530 11.259 1.00 86.12 95 ASP A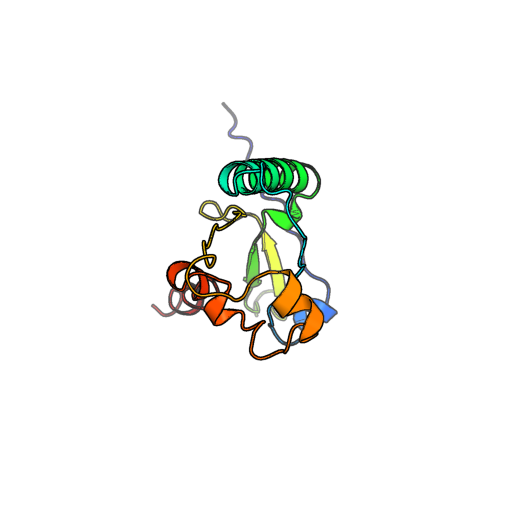 N 1
ATOM 762 C CA . ASP A 1 95 ? -7.573 -9.321 12.607 1.00 86.12 95 ASP A CA 1
ATOM 763 C C . ASP A 1 95 ? -6.620 -9.925 13.637 1.00 86.12 95 ASP A C 1
ATOM 765 O O . ASP A 1 95 ? -6.554 -11.142 13.804 1.00 86.12 95 ASP A O 1
ATOM 769 N N . MET A 1 96 ? -5.889 -9.057 14.329 1.00 84.31 96 MET A N 1
ATOM 770 C CA . MET A 1 96 ? -4.943 -9.447 15.373 1.00 84.31 96 MET A CA 1
ATOM 771 C C . MET A 1 96 ? -5.498 -9.217 16.784 1.00 84.31 96 MET A C 1
ATOM 773 O O . MET A 1 96 ? -4.784 -9.421 17.759 1.00 84.31 96 MET A O 1
ATOM 777 N N . SER A 1 97 ? -6.767 -8.821 16.932 1.00 82.81 97 SER A N 1
ATOM 778 C CA . SER A 1 97 ? -7.336 -8.416 18.229 1.00 82.81 97 SER A CA 1
ATOM 779 C C . SER A 1 97 ? -7.300 -9.502 19.311 1.00 82.81 97 SER A C 1
ATOM 781 O O . SER A 1 97 ? -7.356 -9.187 20.495 1.00 82.81 97 SER A O 1
ATOM 783 N N . ALA A 1 98 ? -7.187 -10.777 18.924 1.00 84.19 98 ALA A N 1
ATOM 784 C CA . ALA A 1 98 ? -7.071 -11.898 19.855 1.00 84.19 98 ALA A CA 1
ATOM 785 C C . ALA A 1 98 ? -5.634 -12.167 20.339 1.00 84.19 98 ALA A C 1
ATOM 787 O O . ALA A 1 98 ? -5.454 -12.795 21.380 1.00 84.19 98 ALA A O 1
ATOM 788 N N . SER A 1 99 ? -4.620 -11.752 19.576 1.00 82.56 99 SER A N 1
ATOM 789 C CA . SER A 1 99 ? -3.208 -12.081 19.819 1.00 82.56 99 SER A CA 1
ATOM 790 C C . SER A 1 99 ? -2.341 -10.867 20.134 1.00 82.56 99 SER A C 1
ATOM 792 O O . SER A 1 99 ? -1.195 -11.037 20.543 1.00 82.56 99 SER A O 1
ATOM 794 N N . TRP A 1 100 ? -2.855 -9.659 19.913 1.00 81.00 100 TRP A N 1
ATOM 795 C CA . TRP A 1 100 ? -2.109 -8.420 20.078 1.00 81.00 100 TRP A CA 1
ATOM 796 C C . TRP A 1 100 ? -2.529 -7.663 21.344 1.00 81.00 100 TRP A C 1
ATOM 798 O O . TRP A 1 100 ? -3.699 -7.741 21.729 1.00 81.00 100 TRP A O 1
ATOM 808 N N . PRO A 1 101 ? -1.602 -6.929 21.990 1.00 79.88 101 PRO A N 1
ATOM 809 C CA . PRO A 1 101 ? -1.930 -6.084 23.134 1.00 79.88 101 PRO A CA 1
ATOM 810 C C . PRO A 1 101 ? -2.962 -5.009 22.775 1.00 79.88 101 PRO A C 1
ATOM 812 O O . PRO A 1 101 ? -3.158 -4.667 21.603 1.00 79.88 101 PRO A O 1
ATOM 815 N N . ASN A 1 102 ? -3.624 -4.450 23.791 1.00 82.19 102 ASN A N 1
ATOM 816 C CA . ASN A 1 102 ? -4.549 -3.348 23.554 1.00 82.19 102 ASN A CA 1
ATOM 817 C C . ASN A 1 102 ? -3.789 -2.108 23.080 1.00 82.19 102 ASN A C 1
ATOM 819 O O . ASN A 1 102 ? -2.613 -1.917 23.375 1.00 82.19 102 ASN A O 1
ATOM 823 N N . TYR A 1 103 ? -4.497 -1.233 22.368 1.00 82.44 103 TYR A N 1
ATOM 824 C CA . TYR A 1 103 ? -3.906 -0.028 21.792 1.00 82.44 103 TYR A CA 1
ATOM 825 C C . TYR A 1 103 ? -3.190 0.856 22.827 1.00 82.44 103 TYR A C 1
ATOM 827 O O . TYR A 1 103 ? -2.099 1.331 22.546 1.00 82.44 103 TYR A O 1
ATOM 835 N N . GLU A 1 104 ? -3.770 1.055 24.015 1.00 85.00 104 GLU A N 1
ATOM 836 C CA . GLU A 1 104 ? -3.150 1.892 25.054 1.00 85.00 104 GLU A CA 1
ATOM 837 C C . GLU A 1 104 ? -1.822 1.295 25.545 1.00 85.00 104 GLU A C 1
ATOM 839 O O . GLU A 1 104 ? -0.828 2.010 25.612 1.00 85.00 104 GLU A O 1
ATOM 844 N N . ASP A 1 105 ? -1.769 -0.026 25.755 1.00 84.62 105 ASP A N 1
ATOM 845 C CA . ASP A 1 105 ? -0.545 -0.726 26.164 1.00 84.62 105 ASP A CA 1
ATOM 846 C C . ASP A 1 105 ? 0.553 -0.583 25.089 1.00 84.62 105 ASP A C 1
ATOM 848 O O . ASP A 1 105 ? 1.708 -0.294 25.394 1.00 84.62 105 ASP A O 1
ATOM 852 N N . LEU A 1 106 ? 0.182 -0.695 23.806 1.00 81.62 106 LEU A N 1
ATOM 853 C CA . LEU A 1 106 ? 1.103 -0.522 22.674 1.00 81.62 106 LEU A CA 1
ATOM 854 C C . LEU A 1 106 ? 1.698 0.889 22.593 1.00 81.62 106 LEU A C 1
ATOM 856 O O . LEU A 1 106 ? 2.860 1.055 22.205 1.00 81.62 106 LEU A O 1
ATOM 860 N N . ILE A 1 107 ? 0.895 1.906 22.909 1.00 85.62 107 ILE A N 1
ATOM 861 C CA . ILE A 1 107 ? 1.338 3.302 22.922 1.00 85.62 107 ILE A CA 1
ATOM 862 C C . ILE A 1 107 ? 2.231 3.569 24.134 1.00 85.62 107 ILE A C 1
ATOM 864 O O . ILE A 1 107 ? 3.274 4.205 23.972 1.00 85.62 107 ILE A O 1
ATOM 868 N N . ASP A 1 108 ? 1.873 3.048 25.307 1.00 86.25 108 ASP A N 1
ATOM 869 C CA . ASP A 1 108 ? 2.663 3.182 26.535 1.00 86.25 108 ASP A CA 1
ATOM 870 C C . ASP A 1 108 ? 4.041 2.508 26.406 1.00 86.25 108 ASP A C 1
ATOM 872 O O . ASP A 1 108 ? 5.049 3.047 26.866 1.00 86.25 108 ASP A O 1
ATOM 876 N N . GLU A 1 109 ? 4.115 1.371 25.710 1.00 84.25 109 GLU A N 1
ATOM 877 C CA . GLU A 1 109 ? 5.365 0.668 25.386 1.00 84.25 109 GLU A CA 1
ATOM 878 C C . GLU A 1 109 ? 6.185 1.345 24.272 1.00 84.25 109 GLU A C 1
ATOM 880 O O . GLU A 1 109 ? 7.329 0.962 24.012 1.00 84.25 109 GLU A O 1
ATOM 885 N N . GLY A 1 110 ? 5.629 2.361 23.606 1.00 83.31 110 GLY A N 1
ATOM 886 C CA . GLY A 1 110 ? 6.320 3.137 22.579 1.00 83.31 110 GLY A CA 1
ATOM 887 C C . GLY A 1 110 ? 6.480 2.423 21.234 1.00 83.31 110 GLY A C 1
ATOM 888 O O . GLY A 1 110 ? 7.371 2.796 20.473 1.00 83.31 110 GLY A O 1
ATOM 889 N N . LEU A 1 111 ? 5.628 1.432 20.928 1.00 82.06 111 LEU A N 1
ATOM 890 C CA . LEU A 1 111 ? 5.613 0.690 19.657 1.00 82.06 111 LEU A CA 1
ATOM 891 C C . LEU A 1 111 ? 6.993 0.124 19.275 1.00 82.06 111 LEU A C 1
ATOM 893 O O . LEU A 1 111 ? 7.608 0.541 18.289 1.00 82.06 111 LEU A O 1
ATOM 897 N N . SER A 1 112 ? 7.490 -0.832 20.065 1.00 81.69 112 SER A N 1
ATOM 898 C CA . SER A 1 112 ? 8.792 -1.459 19.817 1.00 81.69 112 SER A CA 1
ATOM 899 C C . SER A 1 112 ? 8.892 -2.052 18.400 1.00 81.69 112 SER A C 1
ATOM 901 O O . SER A 1 112 ? 7.903 -2.501 17.815 1.00 81.69 112 SER A O 1
ATOM 903 N N . GLN A 1 113 ? 10.106 -2.082 17.835 1.00 76.81 113 GLN A N 1
ATOM 904 C CA . GLN A 1 113 ? 10.325 -2.637 16.492 1.00 76.81 113 GLN A CA 1
ATOM 905 C C . GLN A 1 113 ? 9.922 -4.113 16.385 1.00 76.81 113 GLN A C 1
ATOM 907 O O . GLN A 1 113 ? 9.479 -4.536 15.323 1.00 76.81 113 GLN A O 1
ATOM 912 N N . GLU A 1 114 ? 10.041 -4.876 17.474 1.00 77.44 114 GLU A N 1
ATOM 913 C CA . GLU A 1 114 ? 9.639 -6.286 17.526 1.00 77.44 114 GLU A CA 1
ATOM 914 C C . GLU A 1 114 ? 8.122 -6.447 17.371 1.00 77.44 114 GLU A C 1
ATOM 916 O O . GLU A 1 114 ? 7.655 -7.378 16.719 1.00 77.44 114 GLU A O 1
ATOM 921 N N . THR A 1 115 ? 7.349 -5.504 17.913 1.00 74.62 115 THR A N 1
ATOM 922 C CA . THR A 1 115 ? 5.889 -5.470 17.769 1.00 74.62 115 THR A CA 1
ATOM 923 C C . THR A 1 115 ? 5.459 -5.016 16.371 1.00 74.62 115 THR A C 1
ATOM 925 O O . THR A 1 115 ? 4.377 -5.371 15.907 1.00 74.62 115 THR A O 1
ATOM 928 N N . LEU A 1 116 ? 6.306 -4.253 15.676 1.00 75.81 116 LEU A N 1
ATOM 929 C CA . LEU A 1 116 ? 6.081 -3.726 14.327 1.00 75.81 116 LEU A CA 1
ATOM 930 C C . LEU A 1 116 ? 6.698 -4.607 13.225 1.00 75.81 116 LEU A C 1
ATOM 932 O O . LEU A 1 116 ? 7.127 -4.109 12.181 1.00 75.81 116 LEU A O 1
ATOM 936 N N . ASP A 1 117 ? 6.736 -5.921 13.441 1.00 75.62 117 ASP A N 1
ATOM 937 C CA . ASP A 1 117 ? 7.233 -6.871 12.451 1.00 75.62 117 ASP A CA 1
ATOM 938 C C . ASP A 1 117 ? 6.225 -7.060 11.303 1.00 75.62 117 ASP A C 1
ATOM 940 O O . ASP A 1 117 ? 5.124 -7.592 11.474 1.00 75.62 117 ASP A O 1
ATOM 944 N N . GLY A 1 118 ? 6.626 -6.663 10.092 1.00 69.12 118 GLY A N 1
ATOM 945 C CA . GLY A 1 118 ? 5.824 -6.812 8.878 1.00 69.12 118 GLY A CA 1
ATOM 946 C C . GLY A 1 118 ? 5.393 -8.256 8.597 1.00 69.12 118 GLY A C 1
ATOM 947 O O . GLY A 1 118 ? 4.311 -8.454 8.045 1.00 69.12 118 GLY A O 1
ATOM 948 N N . ALA A 1 119 ? 6.174 -9.255 9.024 1.00 70.31 119 ALA A N 1
ATOM 949 C CA . ALA A 1 119 ? 5.818 -10.668 8.880 1.00 70.31 119 ALA A CA 1
ATOM 950 C C . ALA A 1 119 ? 4.640 -11.088 9.776 1.00 70.31 119 ALA A C 1
ATOM 952 O O . ALA A 1 119 ? 3.953 -12.061 9.467 1.00 70.31 119 ALA A O 1
ATOM 953 N N . GLN A 1 120 ? 4.393 -10.362 10.870 1.00 74.31 120 GLN A N 1
ATOM 954 C CA . GLN A 1 120 ? 3.237 -10.575 11.746 1.00 74.31 120 GLN A CA 1
ATOM 955 C C . GLN A 1 120 ? 2.033 -9.735 11.305 1.00 74.31 120 GLN A C 1
ATOM 957 O O . GLN A 1 120 ? 0.893 -10.199 11.360 1.00 74.31 120 GLN A O 1
ATOM 962 N N . LEU A 1 121 ? 2.286 -8.503 10.852 1.00 77.69 121 LEU A N 1
ATOM 963 C CA . LEU A 1 121 ? 1.244 -7.552 10.458 1.00 77.69 121 LEU A CA 1
ATOM 964 C C . LEU A 1 121 ? 0.570 -7.920 9.133 1.00 77.69 121 LEU A C 1
ATOM 966 O O . LEU A 1 121 ? -0.637 -7.714 8.974 1.00 77.69 121 LEU A O 1
ATOM 970 N N . VAL A 1 122 ? 1.329 -8.469 8.185 1.00 75.44 122 VAL A N 1
ATOM 971 C CA . VAL A 1 122 ? 0.828 -8.879 6.871 1.00 75.44 122 VAL A CA 1
ATOM 972 C C . VAL A 1 122 ? 0.547 -10.383 6.889 1.00 75.44 122 VAL A C 1
ATOM 974 O O . VAL A 1 122 ? 1.450 -11.161 7.193 1.00 75.44 122 VAL A O 1
ATOM 977 N N . PRO A 1 123 ? -0.668 -10.840 6.527 1.00 70.62 123 PRO A N 1
ATOM 978 C CA . PRO A 1 123 ? -0.953 -12.267 6.429 1.00 70.62 123 PRO A CA 1
ATOM 979 C C . PRO A 1 123 ? 0.043 -12.969 5.501 1.00 70.62 123 PRO A C 1
ATOM 981 O O . PRO A 1 123 ? 0.325 -12.489 4.402 1.00 70.62 123 PRO A O 1
ATOM 984 N N . SER A 1 124 ? 0.531 -14.140 5.909 1.00 64.50 124 SER A N 1
ATOM 985 C CA . SER A 1 124 ? 1.601 -14.878 5.218 1.00 64.50 124 SER A CA 1
ATOM 986 C C . SER A 1 124 ? 1.313 -15.185 3.741 1.00 64.50 124 SER A C 1
ATOM 988 O O . SER A 1 124 ? 2.229 -15.192 2.924 1.00 64.50 124 SER A O 1
ATOM 990 N N . VAL A 1 125 ? 0.041 -15.356 3.364 1.00 62.72 125 VAL 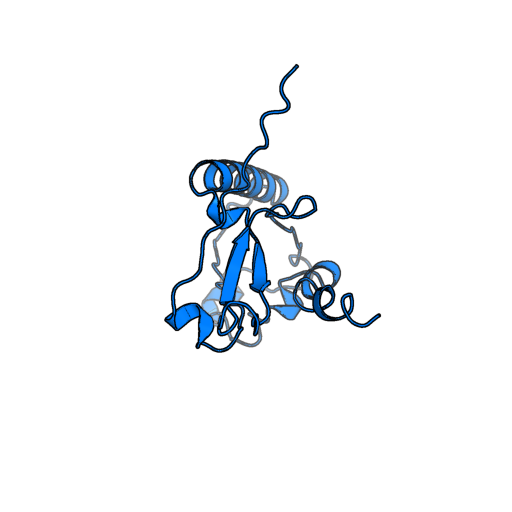A N 1
ATOM 991 C CA . VAL A 1 125 ? -0.395 -15.543 1.964 1.00 62.72 125 VAL A CA 1
ATOM 992 C C . VAL A 1 125 ? -0.125 -14.328 1.064 1.00 62.72 125 VAL A C 1
ATOM 994 O O . VAL A 1 125 ? -0.087 -14.463 -0.157 1.00 62.72 125 VAL A O 1
ATOM 997 N N . HIS A 1 126 ? 0.084 -13.152 1.656 1.00 60.41 126 HIS A N 1
ATOM 998 C CA . HIS A 1 126 ? 0.404 -11.899 0.973 1.00 60.41 126 HIS A CA 1
ATOM 999 C C . HIS A 1 126 ? 1.851 -11.444 1.206 1.00 60.41 126 HIS A C 1
ATOM 1001 O O . HIS A 1 126 ? 2.331 -10.568 0.494 1.00 60.41 126 HIS A O 1
ATOM 1007 N N . ALA A 1 127 ? 2.567 -12.073 2.145 1.00 53.19 127 ALA A N 1
ATOM 1008 C CA . ALA A 1 127 ? 3.971 -11.781 2.434 1.00 53.19 127 ALA A CA 1
ATOM 1009 C C . ALA A 1 127 ? 4.924 -12.173 1.282 1.00 53.19 127 ALA A C 1
ATOM 1011 O O . ALA A 1 127 ? 6.022 -11.638 1.187 1.00 53.19 127 ALA A O 1
ATOM 1012 N N . ASN A 1 128 ? 4.493 -13.064 0.376 1.00 51.47 128 ASN A N 1
ATOM 1013 C CA . ASN A 1 128 ? 5.296 -13.561 -0.752 1.00 51.47 128 ASN A CA 1
ATOM 1014 C C . ASN A 1 128 ? 5.001 -12.886 -2.105 1.00 51.47 128 ASN A C 1
ATOM 1016 O O . ASN A 1 128 ? 5.505 -13.335 -3.136 1.00 51.47 128 ASN A O 1
ATOM 1020 N N . TRP A 1 129 ? 4.224 -11.796 -2.154 1.00 52.59 129 TRP A N 1
ATOM 1021 C CA . TRP A 1 129 ? 4.017 -11.044 -3.408 1.00 52.59 129 TRP A CA 1
ATOM 1022 C C . TRP A 1 129 ? 5.312 -10.477 -4.013 1.00 52.59 129 TRP A C 1
ATOM 1024 O O . TRP A 1 129 ? 5.332 -10.089 -5.189 1.00 52.59 129 TRP A O 1
ATOM 1034 N N . ASP A 1 130 ? 6.385 -10.489 -3.224 1.00 49.03 130 ASP A N 1
ATOM 1035 C CA . ASP A 1 130 ? 7.667 -9.885 -3.540 1.00 49.03 130 ASP A CA 1
ATOM 1036 C C . ASP A 1 130 ? 8.620 -10.749 -4.376 1.00 49.03 130 ASP A C 1
ATOM 1038 O O . ASP A 1 130 ? 9.561 -10.179 -4.928 1.00 49.03 130 ASP A O 1
ATOM 1042 N N . LEU A 1 131 ? 8.424 -12.071 -4.534 1.00 43.00 131 LEU A N 1
ATOM 1043 C CA . LEU A 1 131 ? 9.512 -12.925 -5.062 1.00 43.00 131 LEU A CA 1
ATOM 1044 C C . LEU A 1 131 ? 9.157 -13.963 -6.144 1.00 43.00 131 LEU A C 1
ATOM 1046 O O . LEU A 1 131 ? 10.035 -14.295 -6.941 1.00 43.00 131 LEU A O 1
ATOM 1050 N N . ASP A 1 132 ? 7.910 -14.414 -6.293 1.00 40.47 132 ASP A N 1
ATOM 1051 C CA . ASP A 1 132 ? 7.624 -15.512 -7.243 1.00 40.47 132 ASP A CA 1
ATOM 1052 C C . ASP A 1 132 ? 7.581 -15.093 -8.727 1.00 40.47 132 ASP A C 1
ATOM 1054 O O . ASP A 1 132 ? 7.581 -15.936 -9.625 1.00 40.47 132 ASP A O 1
ATOM 1058 N N . ALA A 1 133 ? 7.633 -13.794 -9.032 1.00 40.84 133 ALA A N 1
ATOM 1059 C CA . ALA A 1 133 ? 7.730 -13.328 -10.418 1.00 40.84 133 ALA A CA 1
ATOM 1060 C C . ALA A 1 133 ? 9.143 -13.478 -11.026 1.00 40.84 133 ALA A C 1
ATOM 1062 O O . ALA A 1 133 ? 9.296 -13.322 -12.238 1.00 40.84 133 ALA A O 1
ATOM 1063 N N . PHE A 1 134 ? 10.173 -13.799 -10.230 1.00 39.53 134 PHE A N 1
ATOM 1064 C CA . PHE A 1 134 ? 11.545 -13.971 -10.731 1.00 39.53 134 PHE A CA 1
ATOM 1065 C C . PHE A 1 134 ? 11.871 -15.390 -11.225 1.00 39.53 134 PHE A C 1
ATOM 1067 O O . PHE A 1 134 ? 12.952 -15.595 -11.775 1.00 39.53 134 PHE A O 1
ATOM 1074 N N . HIS A 1 135 ? 10.945 -16.352 -11.119 1.00 35.06 135 HIS A N 1
ATOM 1075 C CA . HIS A 1 135 ? 11.163 -17.729 -11.588 1.00 35.06 135 HIS A CA 1
ATOM 1076 C C . HIS A 1 135 ? 10.467 -18.106 -12.907 1.00 35.06 135 HIS A C 1
ATOM 1078 O O . HIS A 1 135 ? 10.617 -19.239 -13.354 1.00 35.06 135 HIS A O 1
ATOM 1084 N N . LEU A 1 136 ? 9.776 -17.182 -13.587 1.00 33.00 136 LEU A N 1
ATOM 1085 C CA . LEU A 1 136 ? 9.052 -17.490 -14.835 1.00 33.00 136 LEU A CA 1
ATOM 1086 C C . LEU A 1 136 ? 9.662 -16.913 -16.123 1.00 33.00 136 LEU A C 1
ATOM 1088 O O . LEU A 1 136 ? 8.963 -16.787 -17.124 1.00 33.00 136 LEU A O 1
ATOM 1092 N N . VAL A 1 137 ? 10.969 -16.628 -16.150 1.00 34.69 137 VAL A N 1
ATOM 1093 C CA . VAL A 1 137 ? 11.707 -16.476 -17.421 1.00 34.69 137 VAL A CA 1
ATOM 1094 C C . VAL A 1 137 ? 13.081 -17.147 -17.324 1.00 34.69 137 VAL A C 1
ATOM 1096 O O . VAL A 1 137 ? 14.118 -16.498 -17.390 1.00 34.69 137 VAL A O 1
ATOM 1099 N N . SER A 1 138 ? 13.064 -18.467 -17.147 1.00 36.78 138 SER A N 1
ATOM 1100 C CA . SER A 1 138 ? 14.205 -19.355 -17.402 1.00 36.78 138 SER A CA 1
ATOM 1101 C C . SER A 1 138 ? 13.689 -20.668 -17.990 1.00 36.78 138 SER A C 1
ATOM 1103 O O . SER A 1 138 ? 13.770 -21.714 -17.350 1.00 36.78 138 SER A O 1
ATOM 1105 N N . SER A 1 139 ? 13.107 -20.600 -19.186 1.00 33.00 139 SER A N 1
ATOM 1106 C CA . SER A 1 139 ? 12.869 -21.752 -20.068 1.00 33.00 139 SER A CA 1
ATOM 1107 C C . SER A 1 139 ? 12.521 -21.269 -21.464 1.00 33.00 139 SER A C 1
ATOM 1109 O O . SER A 1 139 ? 11.566 -20.463 -21.548 1.00 33.00 139 SER A O 1
#

Sequence (139 aa):
MSSAVIESRRYVLNPIDNALPRFYANVILTFGLKPSIKFSKVQSLLQASLHTAGEEFPVIRRRVFSIPPDEKYQSGGRLEAREHPDWTPQVIFNDMSASWPNYEDLIDEGLSQETLDGAQLVPSVHANWDLDAFHLVSS

Foldseek 3Di:
DDPPPPPFDKDFDDVVVFVDDDDDDDDDDDDDDDPVDDPVVVQVVVFVVLVVVCVVPVLQQWDKDWDPQDPVVRRHIGIMTTHDPPDDDHRDDDDCVVPDDDPVVCVVVVNDVVNVDPPNVDPPVVVPPPPPVVPPPDD